Protein AF-Q17NB3-F1 (afdb_monomer_lite)

InterPro domains:
  IPR006149 EB domain [PF01683] (22-59)
  IPR006149 EB domain [PF01683] (62-109)

Foldseek 3Di:
DDDDDDDDDDDDDDDDDDPDPDQQWFFDFADFQCVQCVQEPQWGQDPVRTIDGHQQWDDPDRRYTHHAAWFQDFDDWQCSDCSQAPQWGQDPRGIDHHPQWDDPDRRYTHGDD

Organism: Aedes aegypti (NCBI:txid7159)

Secondary structure (DSSP, 8-state):
--------------SSS--------TT-B-SSHHHHHTTSTTEEE-TTSBEEEPTTEEEEETTEEEE---TTSB-SSHHHHHTTSTTEEEETTEEEEPTTEEEEETTEEEE--

pLDDT: mean 85.56, std 21.27, range [31.31, 98.38]

Structure (mmCIF, N/CA/C/O backbone):
data_AF-Q17NB3-F1
#
_entry.id   AF-Q17NB3-F1
#
loop_
_atom_site.group_PDB
_atom_site.id
_atom_site.type_symbol
_atom_site.label_atom_id
_atom_site.label_alt_id
_atom_site.label_comp_id
_atom_site.label_asym_id
_atom_site.label_entity_id
_atom_site.label_seq_id
_atom_site.pdbx_PDB_ins_code
_atom_site.Cartn_x
_atom_site.Cartn_y
_atom_site.Cartn_z
_atom_site.occupancy
_atom_site.B_iso_or_equiv
_atom_site.auth_seq_id
_atom_site.auth_comp_id
_atom_site.auth_asym_id
_atom_site.auth_atom_id
_atom_site.pdbx_PDB_model_num
ATOM 1 N N . MET A 1 1 ? -19.074 -8.040 -40.788 1.00 31.31 1 MET A N 1
ATOM 2 C CA . MET A 1 1 ? -18.844 -8.723 -39.497 1.00 31.31 1 MET A CA 1
ATOM 3 C C . MET A 1 1 ? -17.354 -8.682 -39.228 1.00 31.31 1 MET A C 1
ATOM 5 O O . MET A 1 1 ? -16.614 -9.346 -39.938 1.00 31.31 1 MET A O 1
ATOM 9 N N . ILE A 1 2 ? -16.911 -7.828 -38.306 1.00 33.44 2 ILE A N 1
ATOM 10 C CA . ILE A 1 2 ? -15.502 -7.753 -37.908 1.00 33.44 2 ILE A CA 1
ATOM 11 C C . ILE A 1 2 ? -15.328 -8.784 -36.796 1.00 33.44 2 ILE A C 1
ATOM 13 O O . ILE A 1 2 ? -15.967 -8.676 -35.752 1.00 33.44 2 ILE A O 1
ATOM 17 N N . VAL A 1 3 ? -14.531 -9.811 -37.065 1.00 34.53 3 VAL A N 1
ATOM 18 C CA . VAL A 1 3 ? -14.160 -10.844 -36.099 1.00 34.53 3 VAL A CA 1
ATOM 19 C C . VAL A 1 3 ? -12.763 -10.479 -35.605 1.00 34.53 3 VAL A C 1
ATOM 21 O O . VAL A 1 3 ? -11.821 -10.477 -36.391 1.00 34.53 3 VAL A O 1
ATOM 24 N N . PHE A 1 4 ? -12.637 -10.113 -34.330 1.00 45.38 4 PHE A N 1
ATOM 25 C CA . PHE A 1 4 ? -11.341 -9.989 -33.657 1.00 45.38 4 PHE A CA 1
ATOM 26 C C . PHE A 1 4 ? -10.789 -11.389 -33.370 1.00 45.38 4 PHE A C 1
ATOM 28 O O . PHE A 1 4 ? -11.532 -12.231 -32.858 1.00 45.38 4 PHE A O 1
ATOM 35 N N . PRO A 1 5 ? -9.488 -11.624 -33.601 1.00 41.53 5 PRO A N 1
ATOM 36 C CA . PRO A 1 5 ? -8.771 -12.443 -32.633 1.00 41.53 5 PRO A CA 1
ATOM 37 C C . PRO A 1 5 ? -7.368 -11.914 -32.289 1.00 41.53 5 PRO A C 1
ATOM 39 O O . PRO A 1 5 ? -6.549 -11.627 -33.151 1.00 41.53 5 PRO A O 1
ATOM 42 N N . PHE A 1 6 ? -7.127 -11.855 -30.97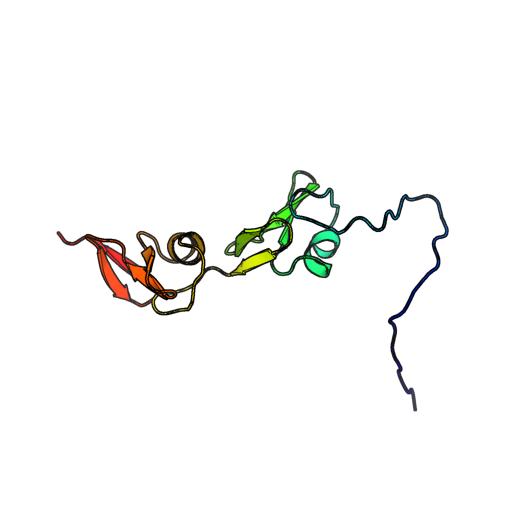6 1.00 35.97 6 PHE A N 1
ATOM 43 C CA . PHE A 1 6 ? -5.896 -12.253 -30.285 1.00 35.97 6 PHE A CA 1
ATOM 44 C C . PHE A 1 6 ? -4.549 -11.685 -30.769 1.00 35.97 6 PHE A C 1
ATOM 46 O O . PHE A 1 6 ? -3.807 -12.323 -31.508 1.00 35.97 6 PHE A O 1
ATOM 53 N N . PHE A 1 7 ? -4.151 -10.556 -30.177 1.00 40.97 7 PHE A N 1
ATOM 54 C CA . PHE A 1 7 ? -2.742 -10.174 -30.049 1.00 40.97 7 PHE A CA 1
ATOM 55 C C . PHE A 1 7 ? -2.158 -10.763 -28.761 1.00 40.97 7 PHE A C 1
ATOM 57 O O . PHE A 1 7 ? -2.340 -10.184 -27.690 1.00 40.97 7 PHE A O 1
ATOM 64 N N . LYS A 1 8 ? -1.459 -11.904 -28.864 1.00 46.47 8 LYS A N 1
ATOM 65 C CA . LYS A 1 8 ? -0.300 -12.221 -28.007 1.00 46.47 8 LYS A CA 1
ATOM 66 C C . LYS A 1 8 ? 0.452 -13.468 -28.491 1.00 46.47 8 LYS A C 1
ATOM 68 O O . LYS A 1 8 ? 0.139 -14.567 -28.049 1.00 46.47 8 LYS A O 1
ATOM 73 N N . HIS A 1 9 ? 1.477 -13.293 -29.320 1.00 37.34 9 HIS A N 1
ATOM 74 C CA . HIS A 1 9 ? 2.773 -13.940 -29.085 1.00 37.34 9 HIS A CA 1
ATOM 75 C C . HIS A 1 9 ? 3.838 -13.446 -30.066 1.00 37.34 9 HIS A C 1
ATOM 77 O O . HIS A 1 9 ? 3.668 -13.568 -31.270 1.00 37.34 9 HIS A O 1
ATOM 83 N N . ASP A 1 10 ? 4.921 -12.969 -29.458 1.00 49.78 10 ASP A N 1
ATOM 84 C CA . ASP A 1 10 ? 6.319 -13.149 -29.841 1.00 49.78 10 ASP A CA 1
ATOM 85 C C . ASP A 1 10 ? 6.909 -12.490 -31.098 1.00 49.78 10 ASP A C 1
ATOM 87 O O . ASP A 1 10 ? 6.435 -12.659 -32.213 1.00 49.78 10 ASP A O 1
ATOM 91 N N . SER A 1 11 ? 8.053 -11.846 -30.834 1.00 55.47 11 SER A N 1
ATOM 92 C CA . SER A 1 11 ? 9.144 -11.470 -31.735 1.00 55.47 11 SER A CA 1
ATOM 93 C C . SER A 1 11 ? 8.829 -10.529 -32.898 1.00 55.47 11 SER A C 1
ATOM 95 O O . SER A 1 11 ? 8.255 -10.934 -33.895 1.00 55.47 11 SER A O 1
ATOM 97 N N . GLU A 1 12 ? 9.336 -9.292 -32.804 1.00 40.44 12 GLU A N 1
ATOM 98 C CA . GLU A 1 12 ? 10.269 -8.715 -33.792 1.00 40.44 12 GLU A CA 1
ATOM 99 C C . GLU A 1 12 ? 10.744 -7.323 -33.330 1.00 40.44 12 GLU A C 1
ATOM 101 O O . GLU A 1 12 ? 9.995 -6.349 -33.298 1.00 40.44 12 GLU A O 1
ATOM 106 N N . VAL A 1 13 ? 12.018 -7.234 -32.939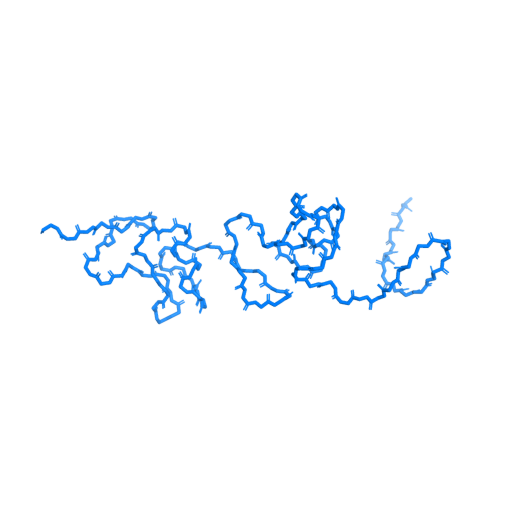 1.00 45.28 13 VAL A N 1
ATOM 107 C CA . VAL A 1 13 ? 12.724 -5.962 -32.740 1.00 45.28 13 VAL A CA 1
ATOM 108 C C . VAL A 1 13 ? 13.097 -5.415 -34.108 1.00 45.28 13 VAL A C 1
ATOM 110 O O . VAL A 1 13 ? 13.828 -6.088 -34.826 1.00 45.28 13 VAL A O 1
ATOM 113 N N . MET A 1 14 ? 12.714 -4.172 -34.411 1.00 42.81 14 MET A N 1
ATOM 114 C CA . MET A 1 14 ? 13.474 -3.294 -35.303 1.00 42.81 14 MET A CA 1
ATOM 115 C C . MET A 1 14 ? 13.314 -1.825 -34.874 1.00 42.81 14 MET A C 1
ATOM 117 O O . MET A 1 14 ? 12.223 -1.403 -34.509 1.00 42.81 14 MET A O 1
ATOM 121 N N . ILE A 1 15 ? 14.404 -1.059 -35.032 1.00 43.94 15 ILE A N 1
ATOM 122 C CA . ILE A 1 15 ? 14.590 0.404 -34.877 1.00 43.94 15 ILE A CA 1
ATOM 123 C C . ILE A 1 15 ? 15.148 0.882 -33.512 1.00 43.94 15 ILE A C 1
ATOM 125 O O . ILE A 1 15 ? 14.425 1.075 -32.544 1.00 43.94 15 ILE A O 1
ATOM 129 N N . ALA A 1 16 ? 16.468 1.1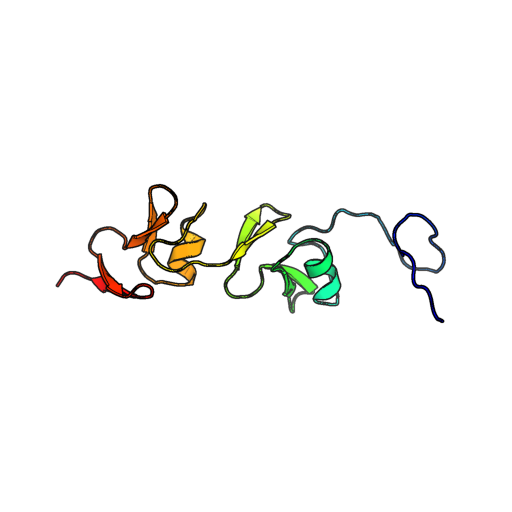32 -33.501 1.00 43.72 16 ALA A N 1
ATOM 130 C CA . ALA A 1 16 ? 17.231 2.077 -32.663 1.00 43.72 16 ALA A CA 1
ATOM 131 C C . ALA A 1 16 ? 16.655 2.432 -31.275 1.00 43.72 16 ALA A C 1
ATOM 133 O O . ALA A 1 16 ? 16.344 3.581 -30.980 1.00 43.72 16 ALA A O 1
ATOM 134 N N . GLY A 1 17 ? 16.572 1.437 -30.403 1.00 40.94 17 GLY A N 1
ATOM 135 C CA . GLY A 1 17 ? 16.179 1.587 -29.010 1.00 40.94 17 GLY A CA 1
ATOM 136 C C . GLY A 1 17 ? 16.276 0.216 -28.368 1.00 40.94 17 GLY A C 1
ATOM 137 O O . GLY A 1 17 ? 15.816 -0.777 -28.921 1.00 40.94 17 GLY A O 1
ATOM 138 N N . ILE A 1 18 ? 16.982 0.122 -27.258 1.00 38.31 18 ILE A N 1
ATOM 139 C CA . ILE A 1 18 ? 17.437 -1.125 -26.674 1.00 38.31 18 ILE A CA 1
ATOM 140 C C . ILE A 1 18 ? 16.243 -1.710 -25.917 1.00 38.31 18 ILE A C 1
ATOM 142 O O . ILE A 1 18 ? 16.112 -1.502 -24.718 1.00 38.31 18 ILE A O 1
ATOM 146 N N . HIS A 1 19 ? 15.340 -2.415 -26.601 1.00 47.00 19 HIS A N 1
ATOM 147 C CA . HIS A 1 19 ? 14.345 -3.253 -25.932 1.00 47.00 19 HIS A CA 1
ATOM 148 C C . HIS A 1 19 ? 15.037 -4.527 -25.454 1.00 47.00 19 HIS A C 1
ATOM 150 O O . HIS A 1 19 ? 14.895 -5.612 -26.015 1.00 47.00 19 HIS A O 1
ATOM 156 N N . ALA A 1 20 ? 15.839 -4.365 -24.403 1.00 45.56 20 ALA A N 1
ATOM 157 C CA . ALA A 1 20 ? 16.174 -5.472 -23.540 1.00 45.56 20 ALA A CA 1
ATOM 158 C C . ALA A 1 20 ? 14.854 -5.988 -22.959 1.00 45.56 20 ALA A C 1
ATOM 160 O O . ALA A 1 20 ? 14.096 -5.234 -22.350 1.00 45.56 20 ALA A O 1
ATOM 161 N N . SER A 1 21 ? 14.578 -7.276 -23.142 1.00 52.56 21 SER A N 1
ATOM 162 C CA . SER A 1 21 ? 13.640 -8.001 -22.289 1.00 52.56 21 SER A CA 1
ATOM 163 C C . SER A 1 21 ? 14.258 -8.071 -20.888 1.00 52.56 21 SER A C 1
ATOM 165 O O . SER A 1 21 ? 14.801 -9.087 -20.466 1.00 52.56 21 SER A O 1
ATOM 167 N N . SER A 1 22 ? 14.298 -6.935 -20.198 1.00 63.09 22 SER A N 1
ATOM 168 C CA . SER A 1 22 ? 14.590 -6.870 -18.778 1.00 63.09 22 SER A CA 1
ATOM 169 C C . SER A 1 22 ? 13.260 -7.034 -18.070 1.00 63.09 22 SER A C 1
ATOM 171 O O . SER A 1 22 ? 12.331 -6.267 -18.324 1.00 63.09 22 SER A O 1
ATOM 173 N N . SER A 1 23 ? 13.150 -8.036 -17.203 1.00 79.88 23 SER A N 1
ATOM 174 C CA . SER A 1 23 ? 12.020 -8.146 -16.285 1.00 79.88 23 SER A CA 1
ATOM 175 C C . SER A 1 23 ? 11.887 -6.828 -15.521 1.00 79.88 23 SER A C 1
ATOM 177 O O . SER A 1 23 ? 12.739 -6.534 -14.681 1.00 79.88 23 SER A O 1
ATOM 179 N N . VAL A 1 24 ? 10.872 -6.021 -15.844 1.00 90.94 24 VAL A N 1
ATOM 180 C CA . VAL A 1 24 ? 10.644 -4.731 -15.185 1.00 90.94 24 VAL A CA 1
ATOM 181 C C . VAL A 1 24 ? 10.410 -4.987 -13.699 1.00 90.94 24 VAL A C 1
ATOM 183 O O . VAL A 1 24 ? 9.573 -5.804 -13.314 1.00 90.94 24 VAL A O 1
ATOM 186 N N . GLN A 1 25 ? 11.193 -4.301 -12.875 1.00 95.94 25 GLN A N 1
ATOM 187 C CA . GLN A 1 25 ? 11.193 -4.386 -11.417 1.00 95.94 25 GLN A CA 1
ATOM 188 C C . GLN A 1 25 ? 11.069 -2.989 -10.809 1.00 95.94 25 GLN A C 1
ATOM 190 O O . GLN A 1 25 ? 11.362 -1.983 -11.455 1.00 95.94 25 GLN A O 1
ATOM 195 N N . LEU A 1 26 ? 10.669 -2.911 -9.546 1.00 96.19 26 LEU A N 1
ATOM 196 C CA . LEU A 1 26 ? 10.734 -1.672 -8.782 1.00 96.19 26 LEU A CA 1
ATOM 197 C C . LEU A 1 26 ? 12.181 -1.157 -8.765 1.00 96.19 26 LEU A C 1
ATOM 199 O O . LEU A 1 26 ? 13.114 -1.925 -8.541 1.00 96.19 26 LEU A O 1
ATOM 203 N N . GLY A 1 27 ? 12.360 0.137 -9.023 1.00 95.75 27 GLY A N 1
ATOM 204 C CA . GLY A 1 27 ? 13.663 0.765 -9.249 1.00 95.75 27 GLY A CA 1
ATOM 205 C C . GLY A 1 27 ? 14.182 0.675 -10.690 1.00 95.75 27 GLY A C 1
ATOM 206 O O . GLY A 1 27 ? 15.248 1.215 -10.972 1.00 95.75 27 GLY A O 1
ATOM 207 N N . SER A 1 28 ? 13.457 0.029 -11.612 1.00 95.75 28 SER A N 1
ATOM 208 C CA . SER A 1 28 ? 13.788 0.087 -13.044 1.00 95.75 28 SER A CA 1
ATOM 209 C C . SER A 1 28 ? 13.528 1.489 -13.596 1.00 95.75 28 SER A C 1
ATOM 211 O O . SER A 1 28 ? 12.570 2.127 -13.154 1.00 95.75 28 SER A O 1
ATOM 213 N N . PRO A 1 29 ? 14.336 1.964 -14.558 1.00 96.00 29 PRO A N 1
ATOM 214 C CA . PRO A 1 29 ? 14.088 3.240 -15.212 1.00 96.00 29 PRO A CA 1
ATOM 215 C C . PRO A 1 29 ? 12.784 3.195 -16.021 1.00 96.00 29 PRO A C 1
ATOM 217 O O . PRO A 1 29 ? 12.466 2.175 -16.634 1.00 96.00 29 PRO A O 1
ATOM 220 N N . CYS A 1 30 ? 12.053 4.304 -16.045 1.00 96.62 30 CYS A N 1
ATOM 221 C CA . CYS A 1 30 ? 10.784 4.454 -16.755 1.00 96.62 30 CYS A CA 1
ATOM 222 C C . CYS A 1 30 ? 10.594 5.891 -17.260 1.00 96.62 30 CYS A C 1
ATOM 224 O O . CYS A 1 30 ? 11.279 6.818 -16.824 1.00 96.62 30 CYS A O 1
ATOM 226 N N . GLN A 1 31 ? 9.654 6.074 -18.186 1.00 96.12 31 GLN A N 1
ATOM 227 C CA . GLN A 1 31 ? 9.221 7.387 -18.678 1.00 96.12 31 GLN A CA 1
ATOM 228 C C . GLN A 1 31 ? 7.731 7.633 -18.428 1.00 96.12 31 GLN A C 1
ATOM 230 O O . GLN A 1 31 ? 7.304 8.778 -18.262 1.00 96.12 31 GLN A O 1
ATOM 235 N N . HIS A 1 32 ? 6.935 6.567 -18.398 1.00 95.06 32 HIS A N 1
ATOM 236 C CA . HIS A 1 32 ? 5.491 6.615 -18.234 1.00 95.06 32 HIS A CA 1
ATOM 237 C C . HIS A 1 32 ? 5.017 5.566 -17.228 1.00 95.06 32 HIS A C 1
ATOM 239 O O . HIS A 1 32 ? 5.601 4.493 -17.103 1.00 95.06 32 HIS A O 1
ATOM 245 N N . ASP A 1 33 ? 3.896 5.831 -16.553 1.00 95.62 33 ASP A N 1
ATOM 246 C CA . ASP A 1 33 ? 3.306 4.895 -15.584 1.00 95.62 33 ASP A CA 1
ATOM 247 C C . ASP A 1 33 ? 3.007 3.511 -16.182 1.00 95.62 33 ASP A C 1
ATOM 249 O O . ASP A 1 33 ? 3.053 2.502 -15.475 1.00 95.62 33 ASP A O 1
ATOM 253 N N . MET A 1 34 ? 2.707 3.446 -17.484 1.00 95.25 34 MET A N 1
ATOM 254 C CA . MET A 1 34 ? 2.444 2.188 -18.193 1.00 95.25 34 MET A CA 1
ATOM 255 C C . MET A 1 34 ? 3.687 1.294 -18.277 1.00 95.25 34 MET A C 1
ATOM 257 O O . MET A 1 34 ? 3.550 0.080 -18.148 1.00 95.25 34 MET A O 1
ATOM 261 N N . ASP A 1 35 ? 4.891 1.875 -18.345 1.00 93.88 35 ASP A N 1
ATOM 262 C CA . ASP A 1 35 ? 6.155 1.123 -18.377 1.00 93.88 35 ASP A CA 1
ATOM 263 C C . ASP A 1 35 ? 6.303 0.226 -17.136 1.00 93.88 35 ASP A C 1
ATOM 265 O O . ASP A 1 35 ? 6.849 -0.876 -17.205 1.00 93.88 35 ASP A O 1
ATOM 269 N N . CYS A 1 36 ? 5.772 0.688 -15.999 1.00 96.12 36 CYS A N 1
ATOM 270 C CA . CYS A 1 36 ? 5.783 -0.031 -14.731 1.00 96.12 36 CYS A CA 1
ATOM 271 C C . CYS A 1 36 ? 4.512 -0.869 -14.540 1.00 96.12 36 CYS A C 1
ATOM 273 O O . CYS A 1 36 ? 4.586 -2.063 -14.236 1.00 96.12 36 CYS A O 1
ATOM 275 N N . SER A 1 37 ? 3.335 -0.261 -14.725 1.00 95.50 37 SER A N 1
ATOM 276 C CA . SER A 1 37 ? 2.044 -0.860 -14.357 1.00 95.50 37 SER A CA 1
ATOM 277 C C . SER A 1 37 ? 1.633 -2.063 -15.212 1.00 95.50 37 SER A C 1
ATOM 279 O O . SER A 1 37 ? 0.892 -2.920 -14.716 1.00 95.50 37 SER A O 1
ATOM 281 N N . ASP A 1 38 ? 2.175 -2.192 -16.427 1.00 93.38 38 ASP A N 1
ATOM 282 C CA . ASP A 1 38 ? 1.981 -3.366 -17.286 1.00 93.38 38 ASP A CA 1
ATOM 283 C C . ASP A 1 38 ? 2.609 -4.639 -16.693 1.00 93.38 38 ASP A C 1
ATOM 285 O O . ASP A 1 38 ? 2.056 -5.735 -16.829 1.00 93.38 38 ASP A O 1
ATOM 289 N N . SER A 1 39 ? 3.745 -4.497 -16.001 1.00 93.31 39 SER A N 1
ATOM 290 C CA . SER A 1 39 ? 4.487 -5.614 -15.395 1.00 93.31 39 SER A CA 1
ATOM 291 C C . SER A 1 39 ? 4.238 -5.744 -13.890 1.00 93.31 39 SER A C 1
ATOM 293 O O . SER A 1 39 ? 4.162 -6.853 -13.361 1.00 93.31 39 SER A O 1
ATOM 295 N N . ILE A 1 40 ? 4.077 -4.618 -13.194 1.00 95.88 40 ILE A N 1
ATOM 296 C CA . ILE A 1 40 ? 3.951 -4.532 -11.739 1.00 95.88 40 ILE A CA 1
ATOM 297 C C . ILE A 1 40 ? 2.661 -3.785 -11.412 1.00 95.88 40 ILE A C 1
ATOM 299 O O . ILE A 1 40 ? 2.606 -2.555 -11.377 1.00 95.88 40 ILE A O 1
ATOM 303 N N . ARG A 1 41 ? 1.590 -4.526 -11.131 1.00 96.00 41 ARG A N 1
ATOM 304 C CA . ARG A 1 41 ? 0.309 -3.911 -10.755 1.00 96.00 41 ARG A CA 1
ATOM 305 C C . ARG A 1 41 ? 0.449 -3.084 -9.478 1.00 96.00 41 ARG A C 1
ATOM 307 O O . ARG A 1 41 ? 1.043 -3.543 -8.505 1.00 96.00 41 ARG A O 1
ATOM 314 N N . GLY A 1 42 ? -0.162 -1.899 -9.478 1.00 95.88 42 GLY A N 1
ATOM 315 C CA . GLY A 1 42 ? -0.074 -0.961 -8.356 1.00 95.88 42 GLY A CA 1
ATOM 316 C C . GLY A 1 42 ? 1.282 -0.264 -8.260 1.00 95.88 42 GLY A C 1
ATOM 317 O O . GLY A 1 42 ? 1.682 0.105 -7.158 1.00 95.88 42 GLY A O 1
ATOM 318 N N . SER A 1 43 ? 1.990 -0.125 -9.385 1.00 97.81 43 SER A N 1
ATOM 319 C CA . SER A 1 43 ? 3.178 0.717 -9.526 1.00 97.81 43 SER A CA 1
ATOM 320 C C . SER A 1 43 ? 2.927 1.890 -10.478 1.00 97.81 43 SER A C 1
ATOM 322 O O . SER A 1 43 ? 1.971 1.876 -11.254 1.00 97.81 43 SER A O 1
ATOM 324 N N . TYR A 1 44 ? 3.773 2.910 -10.388 1.00 97.50 44 TYR A N 1
ATOM 325 C CA . TYR A 1 44 ? 3.782 4.095 -11.242 1.00 97.50 44 TYR A CA 1
ATOM 326 C C . TYR A 1 44 ? 5.227 4.519 -11.525 1.00 97.50 44 TYR A C 1
ATOM 328 O O . TYR A 1 44 ? 6.154 4.034 -10.867 1.00 97.50 44 TYR A O 1
ATOM 336 N N . CYS A 1 45 ? 5.420 5.408 -12.496 1.00 97.69 45 CYS A N 1
ATOM 337 C CA . CYS A 1 45 ? 6.725 5.981 -12.777 1.00 97.69 45 CYS A CA 1
ATOM 338 C C . CYS A 1 45 ? 6.924 7.236 -11.923 1.00 97.69 45 CYS A C 1
ATOM 340 O O . CYS A 1 45 ? 6.174 8.208 -12.042 1.00 97.69 45 CYS A O 1
ATOM 342 N N . SER A 1 46 ? 7.911 7.215 -11.027 1.00 97.44 46 SER A N 1
ATOM 343 C CA . SER A 1 46 ? 8.182 8.354 -10.154 1.00 97.44 46 SER A CA 1
ATOM 344 C C . SER A 1 46 ? 8.761 9.538 -10.931 1.00 97.44 46 SER A C 1
ATOM 346 O O . SER A 1 46 ? 9.237 9.401 -12.058 1.00 97.44 46 SER A O 1
ATOM 348 N N . LEU A 1 47 ? 8.738 10.727 -10.321 1.00 96.44 47 LEU A N 1
ATOM 349 C CA . LEU A 1 47 ? 9.312 11.938 -10.928 1.00 96.44 47 LEU A CA 1
ATOM 350 C C . LEU A 1 47 ? 10.824 11.815 -11.171 1.00 96.44 47 LEU A C 1
ATOM 352 O O . LEU A 1 47 ? 11.352 12.477 -12.060 1.00 96.44 47 LEU A O 1
ATOM 356 N N . GLU A 1 48 ? 11.495 10.941 -10.419 1.00 97.62 48 GLU A N 1
ATOM 357 C CA . GLU A 1 48 ? 12.914 10.616 -10.586 1.00 97.62 48 GLU A CA 1
ATOM 358 C C . GLU A 1 48 ? 13.162 9.645 -11.757 1.00 97.62 48 GLU A C 1
ATOM 360 O O . GLU A 1 48 ? 14.308 9.337 -12.075 1.00 97.62 48 GLU A O 1
ATOM 365 N N . GLY A 1 49 ? 12.098 9.169 -12.417 1.00 96.06 49 GLY A N 1
ATOM 366 C CA . GLY A 1 49 ? 12.172 8.270 -13.566 1.00 96.06 49 GLY A CA 1
ATOM 367 C C . GLY A 1 49 ? 12.368 6.804 -13.190 1.00 96.06 49 GLY A C 1
ATOM 368 O O . GLY A 1 49 ? 12.965 6.065 -13.971 1.00 96.06 49 GLY A O 1
ATOM 369 N N . PHE A 1 50 ? 11.892 6.372 -12.015 1.00 97.19 50 PHE A N 1
ATOM 370 C CA . PHE A 1 50 ? 12.000 4.982 -11.561 1.00 97.19 50 PHE A CA 1
ATOM 371 C C . PHE A 1 50 ? 10.646 4.379 -11.178 1.00 97.19 50 PHE A C 1
ATOM 373 O O . PHE A 1 50 ? 9.771 5.056 -10.641 1.00 97.19 50 PHE A O 1
ATOM 380 N N . CYS A 1 51 ? 10.473 3.081 -11.431 1.00 97.81 51 CYS A N 1
ATOM 381 C CA . CYS A 1 51 ? 9.255 2.372 -11.053 1.00 97.81 51 CYS A CA 1
ATOM 382 C C . CYS A 1 51 ? 9.130 2.242 -9.531 1.00 97.81 51 CYS A C 1
ATOM 384 O O . CYS A 1 51 ? 9.968 1.618 -8.877 1.00 97.81 51 CYS A O 1
ATOM 386 N N . GLU A 1 52 ? 8.034 2.749 -8.975 1.00 97.81 52 GLU A N 1
ATOM 387 C CA . GLU A 1 52 ? 7.730 2.726 -7.542 1.00 97.81 52 GLU A CA 1
ATOM 388 C C . GLU A 1 52 ? 6.297 2.250 -7.294 1.00 97.81 52 GLU A C 1
ATOM 390 O O . GLU A 1 52 ? 5.456 2.283 -8.191 1.00 97.81 52 GLU A O 1
ATOM 395 N N . CYS A 1 53 ? 5.985 1.787 -6.080 1.00 98.19 53 CYS A N 1
ATOM 396 C CA . CYS A 1 53 ? 4.602 1.441 -5.749 1.00 98.19 53 CYS A CA 1
ATOM 397 C C . CYS A 1 53 ? 3.733 2.700 -5.722 1.00 98.19 53 CYS A C 1
ATOM 399 O O . CYS A 1 53 ? 4.095 3.699 -5.106 1.00 98.19 53 CYS A O 1
ATOM 401 N N . SER A 1 54 ? 2.568 2.636 -6.366 1.00 97.00 54 SER A N 1
ATOM 402 C CA . SER A 1 54 ? 1.597 3.725 -6.398 1.00 97.00 54 SER A CA 1
ATOM 403 C C . SER A 1 54 ? 1.187 4.141 -4.986 1.00 97.00 54 SER A C 1
ATOM 405 O O . SER A 1 54 ? 1.210 3.313 -4.068 1.00 97.00 54 SER A O 1
ATOM 407 N N . PRO A 1 55 ? 0.715 5.386 -4.798 1.00 94.44 55 PRO A N 1
ATOM 408 C CA . PRO A 1 55 ? 0.153 5.817 -3.526 1.00 94.44 55 PRO A CA 1
ATOM 409 C C . PRO A 1 55 ? -0.848 4.797 -2.970 1.00 94.44 55 PRO A C 1
ATOM 411 O O . PRO A 1 55 ? -1.626 4.199 -3.719 1.00 94.44 55 PRO A O 1
ATOM 414 N N . PHE A 1 56 ? -0.817 4.594 -1.652 1.00 94.69 56 PHE A N 1
ATOM 415 C CA . PHE A 1 56 ? -1.622 3.588 -0.946 1.00 94.69 56 PHE A CA 1
ATOM 416 C C . PHE A 1 56 ? -1.309 2.127 -1.303 1.00 94.69 56 PHE A C 1
ATOM 418 O O . PHE A 1 56 ? -2.110 1.248 -0.973 1.00 94.69 56 PHE A O 1
ATOM 425 N N . ASN A 1 57 ? -0.164 1.851 -1.933 1.00 97.44 57 ASN A N 1
ATOM 426 C CA . ASN A 1 57 ? 0.383 0.509 -2.099 1.00 97.44 57 ASN A CA 1
ATOM 427 C C . ASN A 1 57 ? 1.740 0.392 -1.396 1.00 97.44 57 ASN A C 1
ATOM 429 O O . ASN A 1 57 ? 2.535 1.328 -1.374 1.00 97.44 57 ASN A O 1
ATOM 433 N N . VAL A 1 58 ? 2.017 -0.788 -0.852 1.00 96.88 58 VAL A N 1
ATOM 434 C CA . VAL A 1 58 ? 3.278 -1.120 -0.185 1.00 96.88 58 VAL A CA 1
ATOM 435 C C . VAL A 1 58 ? 4.088 -2.091 -1.025 1.00 96.88 58 VAL A C 1
ATOM 437 O O . VAL A 1 58 ? 3.535 -2.972 -1.684 1.00 96.88 58 VAL A O 1
ATOM 440 N N . ARG A 1 59 ? 5.412 -1.973 -0.969 1.00 96.94 59 ARG A N 1
ATOM 441 C CA . ARG A 1 59 ? 6.324 -2.918 -1.617 1.00 96.94 59 ARG A CA 1
ATOM 442 C C . ARG A 1 59 ? 6.364 -4.224 -0.828 1.00 96.94 59 ARG A C 1
ATOM 444 O O . ARG A 1 59 ? 6.784 -4.226 0.322 1.00 96.94 59 ARG A O 1
ATOM 451 N N . LEU A 1 60 ? 5.967 -5.332 -1.458 1.00 96.50 60 LEU A N 1
ATOM 452 C CA . LEU A 1 60 ? 6.189 -6.675 -0.909 1.00 96.50 60 LEU A CA 1
ATOM 453 C C . LEU A 1 60 ? 7.552 -7.226 -1.327 1.00 96.50 60 LEU A C 1
ATOM 455 O O . LEU A 1 60 ? 8.263 -7.818 -0.525 1.00 96.50 60 LEU A O 1
ATOM 459 N N . ASN A 1 61 ? 7.885 -7.062 -2.604 1.00 95.38 61 ASN A N 1
ATOM 460 C CA . ASN A 1 61 ? 9.160 -7.440 -3.199 1.00 95.38 61 ASN A CA 1
ATOM 461 C C . ASN A 1 61 ? 9.390 -6.592 -4.459 1.00 95.38 61 ASN A C 1
ATOM 463 O O . ASN A 1 61 ? 8.588 -5.714 -4.772 1.00 95.38 61 ASN A O 1
ATOM 467 N N . ASP A 1 62 ? 10.443 -6.882 -5.213 1.00 94.62 62 ASP A N 1
ATOM 468 C CA . ASP A 1 62 ? 10.866 -6.082 -6.372 1.00 94.62 62 ASP A CA 1
ATOM 469 C C . ASP A 1 62 ? 9.910 -6.157 -7.572 1.00 94.62 62 ASP A C 1
ATOM 471 O O . ASP A 1 62 ? 10.088 -5.444 -8.548 1.00 94.62 62 ASP A O 1
ATOM 475 N N . THR A 1 63 ? 8.881 -7.000 -7.515 1.00 94.50 63 THR A N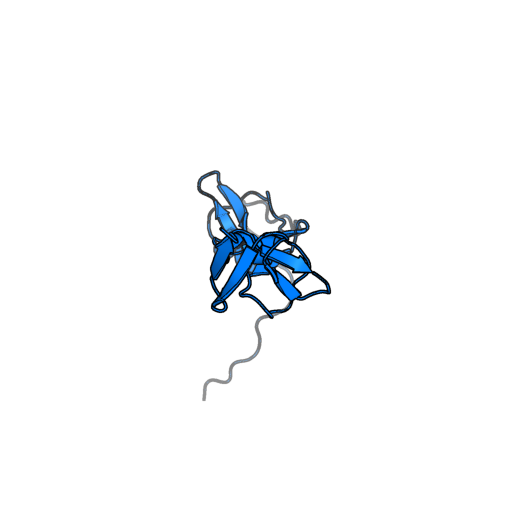 1
ATOM 476 C CA . THR A 1 63 ? 7.926 -7.237 -8.615 1.00 94.50 63 THR A CA 1
ATOM 477 C C . THR A 1 63 ? 6.468 -7.132 -8.177 1.00 94.50 63 THR A C 1
ATOM 479 O O . THR A 1 63 ? 5.561 -7.388 -8.969 1.00 94.50 63 THR A O 1
ATOM 482 N N . LYS A 1 64 ? 6.206 -6.796 -6.908 1.00 96.25 64 LYS A N 1
ATOM 483 C CA . LYS A 1 64 ? 4.855 -6.839 -6.352 1.00 96.25 64 LYS A CA 1
ATOM 484 C C . LYS A 1 64 ? 4.620 -5.725 -5.347 1.00 96.25 64 LYS A C 1
ATOM 486 O O . LYS A 1 64 ? 5.246 -5.673 -4.286 1.00 96.25 64 LYS A O 1
ATOM 491 N N . CYS A 1 65 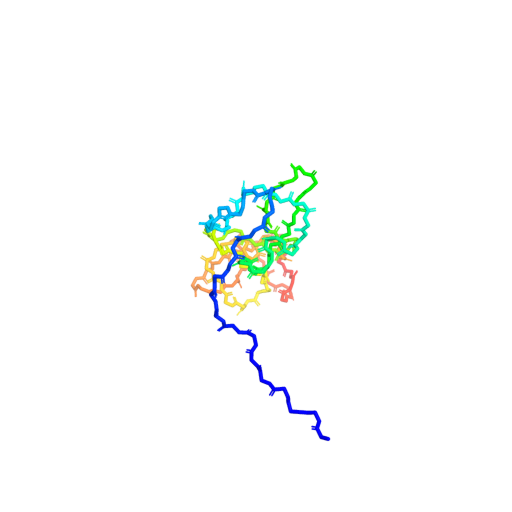? 3.627 -4.909 -5.667 1.00 97.94 65 CYS A N 1
ATOM 492 C CA . CYS A 1 65 ? 3.010 -3.972 -4.750 1.00 97.94 65 CYS A CA 1
ATOM 493 C C . CYS A 1 65 ? 1.713 -4.583 -4.200 1.00 97.94 65 CYS A C 1
ATOM 495 O O . CYS A 1 65 ? 0.997 -5.300 -4.906 1.00 97.94 65 CYS A O 1
ATOM 497 N N . LEU A 1 66 ? 1.428 -4.340 -2.924 1.00 97.31 66 LEU A N 1
ATOM 498 C CA . LEU A 1 66 ? 0.191 -4.749 -2.268 1.00 97.31 66 LEU A CA 1
ATOM 499 C C . LEU A 1 66 ? -0.631 -3.516 -1.898 1.00 97.31 66 LEU A C 1
ATOM 501 O O . LEU A 1 66 ? -0.064 -2.566 -1.360 1.00 97.31 66 LEU A O 1
ATOM 505 N N . PRO A 1 67 ? -1.951 -3.527 -2.120 1.00 97.50 67 PRO A N 1
ATOM 506 C CA . PRO A 1 67 ? -2.801 -2.426 -1.699 1.00 97.50 67 PRO A CA 1
ATOM 507 C C . PRO A 1 67 ? -2.853 -2.342 -0.174 1.00 97.50 67 PRO A C 1
ATOM 509 O O . PRO A 1 67 ? -2.920 -3.360 0.517 1.00 97.50 67 PRO A O 1
ATOM 512 N N . SER A 1 68 ? -2.866 -1.119 0.343 1.00 97.06 68 SER A N 1
ATOM 513 C CA . SER A 1 68 ? -3.156 -0.852 1.749 1.00 97.06 68 SER A CA 1
ATOM 514 C C . SER A 1 68 ? -4.593 -1.249 2.112 1.00 97.06 68 SER A C 1
ATOM 516 O O . SER A 1 68 ? -5.485 -1.308 1.262 1.00 97.06 68 SER A O 1
ATOM 518 N N . GLN A 1 69 ? -4.811 -1.556 3.387 1.00 97.94 69 GLN A N 1
ATOM 519 C CA . GLN A 1 69 ? -5.952 -2.316 3.879 1.00 97.94 69 GLN A CA 1
ATOM 520 C C . GLN A 1 69 ? -6.610 -1.643 5.079 1.00 97.94 69 GLN A C 1
ATOM 522 O O . GLN A 1 69 ? -5.970 -0.971 5.883 1.00 97.94 69 GLN A O 1
ATOM 527 N N . LEU A 1 70 ? -7.921 -1.837 5.201 1.00 98.00 70 LEU A N 1
ATOM 528 C CA . LEU A 1 70 ? -8.668 -1.445 6.394 1.00 98.00 70 LEU A CA 1
ATOM 529 C C . LEU A 1 70 ? -8.557 -2.528 7.469 1.00 98.00 70 LEU A C 1
ATOM 531 O O . LEU A 1 70 ? -8.181 -3.665 7.187 1.00 98.00 70 LEU A O 1
ATOM 535 N N . LEU A 1 71 ? -8.957 -2.195 8.695 1.00 98.00 71 LEU A N 1
ATOM 536 C CA . LEU A 1 71 ? -9.031 -3.175 9.777 1.00 98.00 71 LEU A CA 1
ATOM 537 C C . LEU A 1 71 ? -9.903 -4.378 9.383 1.00 98.00 71 LEU A C 1
ATOM 539 O O . LEU A 1 71 ? -10.851 -4.234 8.605 1.00 98.00 71 LEU A O 1
ATOM 543 N N . GLU A 1 72 ? -9.565 -5.549 9.927 1.00 96.94 72 GLU A N 1
ATOM 544 C CA . GLU A 1 72 ? -10.170 -6.866 9.649 1.00 96.94 72 GLU A CA 1
ATOM 545 C C . GLU A 1 72 ? -9.940 -7.404 8.223 1.00 96.94 72 GLU A C 1
ATOM 547 O O . GLU A 1 72 ? -10.320 -8.541 7.930 1.00 96.94 72 GLU A O 1
ATOM 552 N N . SER A 1 73 ? -9.313 -6.623 7.339 1.00 97.81 73 SER A N 1
ATOM 553 C CA . SER A 1 73 ? -8.953 -7.063 5.987 1.00 97.81 73 SER A CA 1
ATOM 554 C C . SER A 1 73 ? -7.656 -7.865 6.017 1.00 97.81 73 SER A C 1
ATOM 556 O O . SER A 1 73 ? -6.831 -7.678 6.912 1.00 97.81 73 SER A O 1
ATOM 558 N N . GLU A 1 74 ? -7.489 -8.763 5.048 1.00 97.88 74 GLU A N 1
ATOM 559 C CA . GLU A 1 74 ? -6.312 -9.627 4.964 1.00 97.88 74 GLU A CA 1
ATOM 560 C C . GLU A 1 74 ? -5.045 -8.829 4.657 1.00 97.88 74 GLU A C 1
ATOM 562 O O . GLU A 1 74 ? -5.057 -7.916 3.834 1.00 97.88 74 GLU A O 1
ATOM 567 N N . CYS A 1 75 ? -3.945 -9.192 5.306 1.00 98.06 75 CYS A N 1
ATOM 568 C CA . CYS A 1 75 ? -2.652 -8.550 5.129 1.00 98.06 75 CYS A CA 1
ATOM 569 C C . CYS A 1 75 ? -1.509 -9.565 5.226 1.00 98.06 75 CYS A C 1
ATOM 571 O O . CYS A 1 75 ? -1.649 -10.670 5.746 1.00 98.06 75 CYS A O 1
ATOM 573 N N . ILE A 1 76 ? -0.354 -9.151 4.708 1.00 97.50 76 ILE A N 1
ATOM 574 C CA . ILE A 1 76 ? 0.919 -9.893 4.758 1.00 97.50 76 ILE A CA 1
ATOM 575 C C . ILE A 1 76 ? 1.989 -9.066 5.485 1.00 97.50 76 ILE A C 1
ATOM 577 O O . ILE A 1 76 ? 2.860 -9.611 6.149 1.00 97.50 76 ILE A O 1
ATOM 581 N N . LEU A 1 77 ? 1.911 -7.740 5.350 1.00 97.62 77 LEU A N 1
ATOM 582 C CA . LEU A 1 77 ? 2.851 -6.763 5.888 1.00 97.62 77 LEU A CA 1
ATOM 583 C C . LEU A 1 77 ? 2.086 -5.756 6.741 1.00 97.62 77 LEU A C 1
ATOM 585 O O . LEU A 1 77 ? 0.981 -5.357 6.362 1.00 97.62 77 LEU A O 1
ATOM 589 N N . SER A 1 78 ? 2.681 -5.314 7.846 1.00 97.81 78 SER A N 1
ATOM 590 C CA . SER A 1 78 ? 2.074 -4.327 8.746 1.00 97.81 78 SER A CA 1
ATOM 591 C C . SER A 1 78 ? 1.843 -2.978 8.071 1.00 97.81 78 SER A C 1
ATOM 593 O O . SER A 1 78 ? 0.859 -2.306 8.366 1.00 97.81 78 SER A O 1
ATOM 595 N N . GLU A 1 79 ? 2.678 -2.620 7.098 1.00 97.25 79 GLU A N 1
ATOM 596 C CA . GLU A 1 79 ? 2.570 -1.390 6.318 1.00 97.25 79 GLU A CA 1
ATOM 597 C C . GLU A 1 79 ? 1.276 -1.324 5.503 1.00 97.25 79 GLU A C 1
ATOM 599 O O . GLU A 1 79 ? 0.775 -0.230 5.250 1.00 97.25 79 GLU A O 1
ATOM 604 N N . GLN A 1 80 ? 0.689 -2.470 5.118 1.00 97.81 80 GLN A N 1
ATOM 605 C CA . GLN A 1 80 ? -0.627 -2.474 4.463 1.00 97.81 80 GLN A CA 1
ATOM 606 C C . GLN A 1 80 ? -1.672 -1.829 5.371 1.00 97.81 80 GLN A C 1
ATOM 608 O O . GLN A 1 80 ? -2.537 -1.103 4.892 1.00 97.81 80 GLN A O 1
ATOM 613 N N . CYS A 1 81 ? -1.566 -2.067 6.675 1.00 98.06 81 CYS A N 1
ATOM 614 C CA . CYS A 1 81 ? -2.477 -1.546 7.676 1.00 98.06 81 CYS A CA 1
ATOM 615 C C . CYS A 1 81 ? -2.098 -0.109 8.045 1.00 98.06 81 CYS A C 1
ATOM 617 O O . CYS A 1 81 ? -2.910 0.799 7.868 1.00 98.06 81 CYS A O 1
ATOM 619 N N . SER A 1 82 ? -0.849 0.127 8.466 1.00 97.00 82 SER A N 1
ATOM 620 C CA . SER A 1 82 ? -0.411 1.425 9.000 1.00 97.00 82 SER A CA 1
ATOM 621 C C . SER A 1 82 ? -0.479 2.567 7.981 1.00 97.00 82 SER A C 1
ATOM 623 O O . SER A 1 82 ? -0.747 3.709 8.355 1.00 97.00 82 SER A O 1
ATOM 625 N N . MET A 1 83 ? -0.328 2.266 6.685 1.00 96.00 83 MET A N 1
ATOM 626 C CA . MET A 1 83 ? -0.461 3.247 5.604 1.00 96.00 83 MET A CA 1
ATOM 627 C C . MET A 1 83 ? -1.897 3.756 5.432 1.00 96.00 83 MET A C 1
ATOM 629 O O . MET A 1 83 ? -2.103 4.896 5.011 1.00 96.00 83 MET A O 1
ATOM 633 N N . ARG A 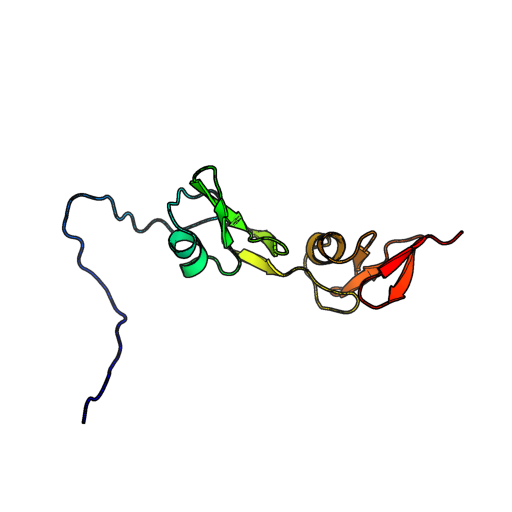1 84 ? -2.903 2.926 5.740 1.00 95.44 84 ARG A N 1
ATOM 634 C CA . ARG A 1 84 ? -4.322 3.287 5.599 1.00 95.44 84 ARG A CA 1
ATOM 635 C C . ARG A 1 84 ? -4.969 3.678 6.921 1.00 95.44 84 ARG A C 1
ATOM 637 O O . ARG A 1 84 ? -5.861 4.526 6.932 1.00 95.44 84 ARG A O 1
ATOM 644 N N . VAL A 1 85 ? -4.542 3.051 8.010 1.00 97.19 85 VAL A N 1
ATOM 645 C CA . VAL A 1 85 ? -5.070 3.217 9.360 1.00 97.19 85 VAL A CA 1
ATOM 646 C C . VAL A 1 85 ? -3.893 3.396 10.310 1.00 97.19 85 VAL A C 1
ATOM 648 O O . VAL A 1 85 ? -3.174 2.449 10.610 1.00 97.19 85 VAL A O 1
ATOM 651 N N . ALA A 1 86 ? -3.694 4.614 10.807 1.00 96.81 86 ALA A N 1
ATOM 652 C CA . ALA A 1 86 ? -2.627 4.887 11.766 1.00 96.81 86 ALA A CA 1
ATOM 653 C C . ALA A 1 86 ? -2.777 4.029 13.037 1.00 96.81 86 ALA A C 1
ATOM 655 O O . ALA A 1 86 ? -3.899 3.772 13.485 1.00 96.81 86 ALA A O 1
ATOM 656 N N . ASN A 1 87 ? -1.644 3.644 13.635 1.00 97.25 87 ASN A N 1
ATOM 657 C CA . ASN A 1 87 ? -1.566 2.788 14.827 1.00 97.25 87 ASN A CA 1
ATOM 658 C C . ASN A 1 87 ? -2.233 1.416 14.620 1.00 97.25 87 ASN A C 1
ATOM 660 O O . ASN A 1 87 ? -2.998 0.932 15.461 1.00 97.25 87 ASN A O 1
ATOM 664 N N . SER A 1 88 ? -1.995 0.819 13.452 1.00 97.88 88 SER A N 1
ATOM 665 C CA . SER A 1 88 ? -2.455 -0.524 13.113 1.00 97.88 88 SER A CA 1
ATOM 666 C C . SER A 1 88 ? -1.339 -1.338 12.470 1.00 97.88 88 SER A C 1
ATOM 668 O O . SER A 1 88 ? -0.469 -0.791 11.793 1.00 97.88 88 SER A O 1
ATOM 670 N N . SER A 1 89 ? -1.382 -2.649 12.671 1.00 98.06 89 SER A N 1
ATOM 671 C CA . SER A 1 89 ? -0.391 -3.601 12.178 1.00 98.06 89 SER A CA 1
ATOM 672 C C . SER A 1 89 ? -1.062 -4.890 11.706 1.00 98.06 89 SER A C 1
ATOM 674 O O . SER A 1 89 ? -2.264 -5.102 11.905 1.00 98.06 89 SER A O 1
ATOM 676 N N . CYS A 1 90 ? -0.294 -5.738 11.020 1.00 98.25 90 CYS A N 1
ATOM 677 C CA . CYS A 1 90 ? -0.791 -7.015 10.530 1.00 98.25 90 CYS A CA 1
ATOM 678 C C . CYS A 1 90 ? -0.618 -8.081 11.617 1.00 98.25 90 CYS A C 1
ATOM 680 O O . CYS A 1 90 ? 0.495 -8.545 11.860 1.00 98.25 90 CYS A O 1
ATOM 682 N N . LEU A 1 91 ? -1.715 -8.464 12.270 1.00 96.75 91 LEU A N 1
ATOM 683 C CA . LEU A 1 91 ? -1.738 -9.476 13.325 1.00 96.75 91 LEU A CA 1
ATOM 684 C C . LEU A 1 91 ? -2.593 -10.653 12.854 1.00 96.75 91 LEU A C 1
ATOM 686 O O . LEU A 1 91 ? -3.712 -10.466 12.387 1.00 96.75 91 LEU A O 1
ATOM 690 N N . GLU A 1 92 ? -2.049 -11.869 12.919 1.00 95.56 92 GLU A N 1
ATOM 691 C CA . GLU A 1 92 ? -2.751 -13.097 12.496 1.00 95.56 92 GLU A CA 1
ATOM 692 C C . GLU A 1 92 ? -3.326 -13.023 11.063 1.00 95.56 92 GLU A C 1
ATOM 694 O O . GLU A 1 92 ? -4.383 -13.573 10.753 1.00 95.56 92 GLU A O 1
ATOM 699 N N . GLY A 1 93 ? -2.621 -12.320 10.168 1.00 97.00 93 GLY A N 1
ATOM 700 C CA . GLY A 1 93 ? -3.013 -12.156 8.766 1.00 97.00 93 GLY A CA 1
ATOM 701 C C . GLY A 1 93 ? -4.147 -11.158 8.529 1.00 97.00 93 GLY A C 1
ATOM 702 O O . GLY A 1 93 ? -4.650 -11.088 7.409 1.00 97.00 93 GLY A O 1
ATOM 703 N N . ARG A 1 94 ? -4.558 -10.379 9.539 1.00 98.06 94 ARG A N 1
ATOM 704 C CA . ARG A 1 94 ? -5.526 -9.284 9.388 1.00 98.06 94 ARG A CA 1
ATOM 705 C C . ARG A 1 94 ? -5.028 -7.987 10.008 1.00 98.06 94 ARG A C 1
ATOM 707 O O . ARG A 1 94 ? -4.222 -7.976 10.933 1.00 98.06 94 ARG A O 1
ATOM 714 N N . CYS A 1 95 ? -5.526 -6.869 9.496 1.00 98.38 95 CYS A N 1
ATOM 715 C CA . CYS A 1 95 ? -5.203 -5.570 10.070 1.00 98.38 95 CYS A CA 1
ATOM 716 C C . CYS A 1 95 ? -5.926 -5.358 11.403 1.00 98.38 95 CYS A C 1
ATOM 718 O O . CYS A 1 95 ? -7.158 -5.377 11.463 1.00 98.38 95 CYS A O 1
ATOM 720 N N . HIS A 1 96 ? -5.155 -5.088 12.452 1.00 97.62 96 HIS A N 1
ATOM 721 C CA . HIS A 1 96 ? -5.638 -4.830 13.805 1.00 97.62 96 HIS A CA 1
ATOM 722 C C . HIS A 1 96 ? -4.985 -3.574 14.380 1.00 97.62 96 HIS A C 1
ATOM 724 O O . HIS A 1 96 ? -3.900 -3.179 13.959 1.00 97.62 96 HIS A O 1
ATOM 730 N N . CYS A 1 97 ? -5.649 -2.930 15.341 1.00 97.88 97 CYS A N 1
ATOM 731 C CA . CYS A 1 97 ? -5.021 -1.841 16.083 1.00 97.88 97 CYS A CA 1
ATOM 732 C C . CYS A 1 97 ? -3.843 -2.374 16.901 1.00 97.88 97 CYS A C 1
ATOM 734 O O . CYS A 1 97 ? -3.926 -3.459 17.477 1.00 97.88 97 CYS A O 1
ATOM 736 N N . GLU A 1 98 ? -2.769 -1.593 16.957 1.00 96.62 98 GLU A N 1
ATOM 737 C CA . GLU A 1 98 ? -1.611 -1.901 17.789 1.00 96.62 98 GLU A CA 1
ATOM 738 C C . GLU A 1 98 ? -1.968 -1.862 19.281 1.00 96.62 98 GLU A C 1
ATOM 740 O O . GLU A 1 98 ? -3.004 -1.325 19.698 1.00 96.62 98 GLU A O 1
ATOM 745 N N . GLU A 1 99 ? -1.095 -2.437 20.105 1.00 93.62 99 GLU A N 1
ATOM 746 C CA . GLU A 1 99 ? -1.272 -2.436 21.553 1.00 93.62 99 GLU A CA 1
ATOM 747 C C . GLU A 1 99 ? -1.415 -1.002 22.095 1.00 93.62 99 GLU A C 1
ATOM 749 O O . GLU A 1 99 ? -0.732 -0.074 21.669 1.00 93.62 99 GLU A O 1
ATOM 754 N N . GLY A 1 100 ? -2.351 -0.805 23.027 1.00 93.62 100 GLY A N 1
ATOM 755 C CA . GLY A 1 100 ? -2.678 0.520 23.568 1.00 93.62 100 GLY A CA 1
ATOM 756 C C . GLY A 1 100 ? -3.705 1.313 22.752 1.00 93.62 100 GLY A C 1
ATOM 757 O O . GLY A 1 100 ? -4.213 2.325 23.244 1.00 93.62 100 GLY A O 1
ATOM 758 N N . PHE A 1 101 ? -4.101 0.829 21.571 1.00 96.56 101 PHE A N 1
ATOM 759 C CA . PHE A 1 101 ? -5.147 1.440 20.755 1.00 96.56 101 PHE A CA 1
ATOM 760 C C . PHE A 1 101 ? -6.428 0.595 20.719 1.00 96.56 101 PHE A C 1
ATOM 762 O O . PHE A 1 101 ? -6.422 -0.630 20.831 1.00 96.56 101 PHE A O 1
ATOM 769 N N . LEU A 1 102 ? -7.569 1.269 20.593 1.00 94.88 102 LEU A N 1
ATOM 770 C CA . LEU A 1 102 ? -8.891 0.669 20.443 1.00 94.88 102 LEU A CA 1
ATOM 771 C C . LEU A 1 102 ? -9.444 0.958 19.055 1.00 94.88 102 LEU A C 1
ATOM 773 O O . LEU A 1 102 ? -9.401 2.094 18.579 1.00 94.88 102 LEU A O 1
ATOM 777 N N . GLN A 1 103 ? -10.029 -0.063 18.437 1.00 95.06 103 GLN A N 1
ATOM 778 C CA . GLN A 1 103 ? -10.770 0.093 17.194 1.00 95.06 103 GLN A CA 1
ATOM 779 C C . GLN A 1 103 ? -12.045 0.900 17.456 1.00 95.06 103 GLN A C 1
ATOM 781 O O . GLN A 1 103 ? -12.968 0.428 18.115 1.00 95.06 103 GLN A O 1
ATOM 786 N N . PHE A 1 104 ? -12.106 2.118 16.917 1.00 93.81 104 PHE A N 1
ATOM 787 C CA . PHE A 1 104 ? -13.327 2.930 16.926 1.00 93.81 104 PHE A CA 1
ATOM 788 C C . PHE A 1 104 ? -14.162 2.686 15.666 1.00 93.81 104 PHE A C 1
ATOM 790 O O . PHE A 1 104 ? -15.388 2.609 15.717 1.00 93.81 104 PHE A O 1
ATOM 797 N N . ARG A 1 105 ? -13.485 2.560 14.516 1.00 95.00 105 ARG A N 1
ATOM 798 C CA . ARG A 1 105 ? -14.060 2.263 13.194 1.00 95.00 105 ARG A CA 1
ATOM 799 C C . ARG A 1 105 ? -13.062 1.453 12.378 1.00 95.00 105 ARG A C 1
ATOM 801 O O . ARG A 1 105 ? -11.880 1.451 12.694 1.00 95.00 105 ARG A O 1
ATOM 808 N N . LYS A 1 106 ? -13.499 0.864 11.258 1.00 95.06 106 LYS A N 1
ATOM 809 C CA . LYS A 1 106 ? -12.613 0.115 10.340 1.00 95.06 106 LYS A CA 1
ATOM 810 C C . LYS A 1 106 ? -11.433 0.924 9.775 1.00 95.06 106 LYS A C 1
ATOM 812 O O . LYS A 1 106 ? -10.495 0.334 9.257 1.00 95.06 106 LYS A O 1
ATOM 817 N N . HIS A 1 107 ? -11.484 2.253 9.867 1.00 95.62 107 HIS A N 1
ATOM 818 C CA . HIS A 1 107 ? -10.422 3.167 9.442 1.00 95.62 107 HIS A CA 1
ATOM 819 C C . HIS A 1 107 ? -9.811 3.980 10.602 1.00 95.62 107 HIS A C 1
ATOM 821 O O . HIS A 1 107 ? -9.167 4.997 10.352 1.00 95.62 107 HIS A O 1
ATOM 827 N N . THR A 1 108 ? -10.045 3.620 11.873 1.00 96.88 108 THR A N 1
ATOM 828 C CA . THR A 1 108 ? -9.544 4.415 13.013 1.00 96.88 108 THR A CA 1
ATOM 829 C C . THR A 1 108 ? -9.244 3.580 14.250 1.00 96.88 108 THR A C 1
ATOM 831 O O . THR A 1 108 ? -10.139 2.939 14.810 1.00 96.88 108 THR A O 1
ATOM 834 N N . CYS A 1 109 ? -8.010 3.727 14.731 1.00 97.50 109 CYS A N 1
ATOM 835 C CA . CYS A 1 109 ? -7.537 3.279 16.034 1.00 97.50 109 CYS A CA 1
ATOM 836 C C . CYS A 1 109 ? -7.317 4.498 16.949 1.00 97.50 109 CYS A C 1
ATOM 838 O O . CYS A 1 109 ? -6.674 5.468 16.546 1.00 97.50 109 CYS A O 1
ATOM 840 N N . LEU A 1 110 ? -7.866 4.474 18.167 1.00 96.06 110 LEU A N 1
ATOM 841 C CA . LEU A 1 110 ? -7.761 5.561 19.151 1.00 96.06 110 LEU A CA 1
ATOM 842 C C . LEU A 1 110 ? -6.981 5.103 20.382 1.00 96.06 110 LEU A C 1
ATOM 844 O O . LEU A 1 110 ? -7.230 4.013 20.891 1.00 96.06 110 LEU A O 1
ATOM 848 N N . ALA A 1 111 ? -6.068 5.938 20.876 1.00 93.81 111 ALA A N 1
ATOM 849 C CA . ALA A 1 111 ? -5.318 5.641 22.093 1.00 93.81 111 ALA A CA 1
ATOM 850 C C . ALA A 1 111 ? -6.260 5.529 23.301 1.00 93.81 111 ALA A C 1
ATOM 852 O O . ALA A 1 111 ? -7.198 6.321 23.447 1.00 93.81 111 ALA A O 1
ATOM 853 N N . ARG A 1 112 ? -5.994 4.562 24.183 1.00 79.12 112 ARG A N 1
ATOM 854 C CA . ARG A 1 112 ? -6.639 4.494 25.499 1.00 79.12 112 ARG A CA 1
ATOM 855 C C . ARG A 1 112 ? -6.096 5.651 26.351 1.00 79.12 112 ARG A C 1
ATOM 857 O O . ARG A 1 112 ? -4.892 5.718 26.573 1.00 79.12 112 ARG A O 1
ATOM 864 N N . LYS A 1 113 ? -6.964 6.587 26.744 1.00 67.81 113 LYS A N 1
ATOM 865 C CA . LYS A 1 113 ? -6.644 7.614 27.750 1.00 67.81 113 LYS A CA 1
ATOM 866 C C . LYS A 1 113 ? -6.677 7.024 29.150 1.00 67.81 113 LYS A C 1
ATOM 868 O O . LYS A 1 113 ? -7.522 6.128 29.370 1.00 67.81 113 LYS A O 1
#

Sequence (113 aa):
MIVFPFFKHDSEVMIAGIHASSSVQLGSPCQHDMDCSDSIRGSYCSLEGFCECSPFNVRLNDTKCLPSQLLESECILSEQCSMRVANSSCLEGRCHCEEGFLQFRKHTCLARK

Radius of gyration: 19.81 Å; chains: 1; bounding box: 36×26×67 Å